Protein AF-A0A3D1QW40-F1 (afdb_monomer_lite)

pLDDT: mean 93.92, std 7.06, range [44.25, 98.19]

Sequence (124 aa):
PSPEEVSRVFNFIFREILGEVSRLGMATEFVAAANGALAGQAAKTPVLSGLSFQPDGMLPETLLLRNAAALGQPKAEAAKTLHEGLSELMFFLLFETGELLDPQADEDLSRRVKELLATIEGSA

Radius of gyration: 14.02 Å; chains: 1; bounding box: 36×20×41 Å

Structure (mmCIF, N/CA/C/O backbone):
data_AF-A0A3D1QW40-F1
#
_entry.id   AF-A0A3D1QW40-F1
#
loop_
_atom_site.group_PDB
_atom_site.id
_atom_site.type_symbol
_atom_site.label_atom_id
_atom_site.label_alt_id
_atom_site.label_comp_id
_atom_site.label_asym_id
_atom_site.label_entity_id
_atom_site.label_seq_id
_atom_site.pdbx_PDB_ins_code
_atom_site.Cartn_x
_atom_site.Cartn_y
_atom_site.Cartn_z
_atom_site.occupancy
_atom_site.B_iso_or_e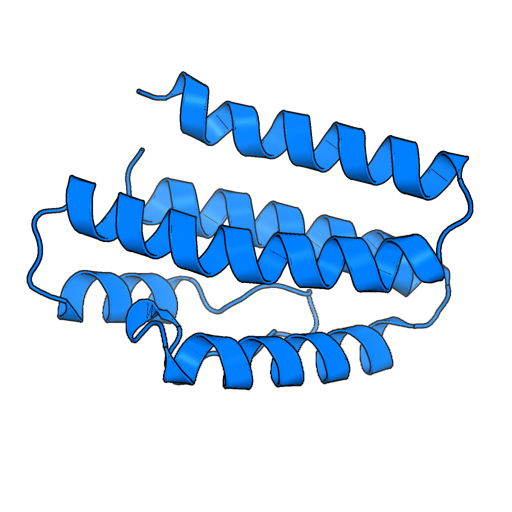quiv
_atom_site.auth_seq_id
_atom_site.auth_comp_id
_atom_site.auth_asym_id
_atom_site.auth_atom_id
_atom_site.pdbx_PDB_model_num
ATOM 1 N N . PRO A 1 1 ? 17.201 0.199 -3.878 1.00 87.25 1 PRO A N 1
ATOM 2 C CA . PRO A 1 1 ? 16.228 -0.922 -3.843 1.00 87.25 1 PRO A CA 1
ATOM 3 C C . PRO A 1 1 ? 15.796 -1.386 -5.247 1.00 87.25 1 PRO A C 1
ATOM 5 O O . PRO A 1 1 ? 15.750 -0.601 -6.193 1.00 87.25 1 PRO A O 1
ATOM 8 N N . SER A 1 2 ? 15.472 -2.667 -5.370 1.00 94.06 2 SER A N 1
ATOM 9 C CA . SER A 1 2 ? 14.866 -3.308 -6.539 1.00 94.06 2 SER A CA 1
ATOM 10 C C . SER A 1 2 ? 13.326 -3.234 -6.502 1.00 94.06 2 SER A C 1
ATOM 12 O O . SER A 1 2 ? 12.758 -3.079 -5.419 1.00 94.06 2 SER A O 1
ATOM 14 N N . PRO A 1 3 ? 12.612 -3.363 -7.641 1.00 95.62 3 PRO A N 1
ATOM 15 C CA . PRO A 1 3 ? 11.147 -3.424 -7.653 1.00 95.62 3 PRO A CA 1
ATOM 16 C C . PRO A 1 3 ? 10.578 -4.543 -6.770 1.00 95.62 3 PRO A C 1
ATOM 18 O O . PRO A 1 3 ? 9.526 -4.366 -6.162 1.00 95.62 3 PRO A O 1
ATOM 21 N N . GLU A 1 4 ? 11.282 -5.673 -6.664 1.00 96.38 4 GLU A N 1
ATOM 22 C CA . GLU A 1 4 ? 10.914 -6.795 -5.796 1.00 96.38 4 GLU A CA 1
ATOM 23 C C . GLU A 1 4 ? 10.962 -6.410 -4.310 1.00 96.38 4 GLU A C 1
ATOM 25 O O . GLU A 1 4 ? 10.018 -6.671 -3.565 1.00 96.38 4 GLU A O 1
ATOM 30 N N . GLU A 1 5 ? 12.031 -5.740 -3.876 1.00 96.06 5 GLU A N 1
ATOM 31 C CA . GLU A 1 5 ? 12.150 -5.247 -2.498 1.00 96.06 5 GLU A CA 1
ATOM 32 C C . GLU A 1 5 ? 11.077 -4.206 -2.180 1.00 96.06 5 GLU A C 1
ATOM 34 O O . GLU A 1 5 ? 10.423 -4.302 -1.142 1.00 96.06 5 GLU A O 1
ATOM 39 N N . VAL A 1 6 ? 10.846 -3.259 -3.097 1.00 96.81 6 VAL A N 1
ATOM 40 C CA . VAL A 1 6 ? 9.799 -2.240 -2.951 1.00 96.81 6 VAL A CA 1
ATOM 41 C C . VAL A 1 6 ? 8.429 -2.904 -2.801 1.00 96.81 6 VAL A C 1
ATOM 43 O O . VAL A 1 6 ? 7.739 -2.665 -1.811 1.00 96.81 6 VAL A O 1
ATOM 46 N N . SER A 1 7 ? 8.045 -3.786 -3.730 1.00 96.81 7 SER A N 1
ATOM 47 C CA . SER A 1 7 ? 6.742 -4.461 -3.692 1.00 96.81 7 SER A CA 1
ATOM 48 C C . SER A 1 7 ? 6.526 -5.229 -2.388 1.00 96.81 7 SER A C 1
ATOM 50 O O . SER A 1 7 ? 5.436 -5.183 -1.817 1.00 96.81 7 SER A O 1
ATOM 52 N N . ARG A 1 8 ? 7.552 -5.939 -1.910 1.00 97.31 8 ARG A N 1
ATOM 53 C CA . ARG A 1 8 ? 7.458 -6.748 -0.695 1.00 97.31 8 ARG A CA 1
ATOM 54 C C . ARG A 1 8 ? 7.246 -5.893 0.547 1.00 97.31 8 ARG A C 1
ATOM 56 O O . ARG A 1 8 ? 6.372 -6.204 1.352 1.00 97.31 8 ARG A O 1
ATOM 63 N N . VAL A 1 9 ? 8.029 -4.829 0.707 1.00 97.75 9 VAL A N 1
ATOM 64 C CA . VAL A 1 9 ? 7.930 -3.972 1.893 1.00 97.75 9 VAL A CA 1
ATOM 65 C C . VAL A 1 9 ? 6.593 -3.238 1.930 1.00 97.75 9 VAL A C 1
ATOM 67 O O . VAL A 1 9 ? 5.945 -3.228 2.974 1.00 97.75 9 VAL A O 1
ATOM 70 N N . PHE A 1 10 ? 6.118 -2.707 0.802 1.00 98.06 10 PHE A N 1
ATOM 71 C CA . PHE A 1 10 ? 4.797 -2.075 0.758 1.00 98.06 10 PHE A CA 1
ATOM 72 C C . PHE A 1 10 ? 3.664 -3.060 1.057 1.00 98.06 10 PHE A C 1
ATOM 74 O O . PHE A 1 10 ? 2.741 -2.708 1.784 1.00 98.06 10 PHE A O 1
ATOM 81 N N . ASN A 1 11 ? 3.750 -4.311 0.597 1.00 98.12 11 ASN A N 1
ATOM 82 C CA . ASN A 1 11 ? 2.774 -5.332 0.984 1.00 98.12 11 ASN A CA 1
ATOM 83 C C . ASN A 1 11 ? 2.789 -5.628 2.492 1.00 98.12 11 ASN A C 1
ATOM 85 O O . ASN A 1 11 ? 1.724 -5.822 3.076 1.00 98.12 11 ASN A O 1
ATOM 89 N N . PHE A 1 12 ? 3.957 -5.619 3.145 1.00 97.88 12 PHE A N 1
ATOM 90 C CA . PHE A 1 12 ? 4.011 -5.707 4.607 1.00 97.88 12 PHE A CA 1
ATOM 91 C C . PHE A 1 12 ? 3.366 -4.495 5.277 1.00 97.88 12 PHE A C 1
ATOM 93 O O . PHE A 1 12 ? 2.583 -4.673 6.204 1.00 97.88 12 PHE A O 1
ATOM 100 N N . ILE A 1 13 ? 3.622 -3.286 4.776 1.00 98.19 13 ILE A N 1
ATOM 101 C CA . ILE A 1 13 ? 2.996 -2.060 5.283 1.00 98.19 13 ILE A CA 1
ATOM 102 C C . ILE A 1 13 ? 1.470 -2.133 5.157 1.00 98.19 13 ILE A C 1
ATOM 104 O O . ILE A 1 13 ? 0.766 -1.919 6.139 1.00 98.19 13 ILE A O 1
ATOM 108 N N . PHE A 1 14 ? 0.934 -2.481 3.987 1.00 98.19 14 PHE A N 1
ATOM 109 C CA . PHE A 1 14 ? -0.516 -2.565 3.795 1.00 98.19 14 PHE A CA 1
ATOM 110 C C . PHE A 1 14 ? -1.165 -3.619 4.692 1.00 98.19 14 PHE A C 1
ATOM 112 O O . PHE A 1 14 ? -2.251 -3.395 5.227 1.00 98.19 14 PHE A O 1
ATOM 119 N N . ARG A 1 15 ? -0.475 -4.739 4.921 1.00 97.44 15 ARG A N 1
ATOM 120 C CA . ARG A 1 15 ? -0.923 -5.769 5.855 1.00 97.44 15 ARG A CA 1
ATOM 121 C C . ARG A 1 15 ? -0.920 -5.287 7.308 1.00 97.44 15 ARG A C 1
ATOM 123 O O . ARG A 1 15 ? -1.834 -5.642 8.047 1.00 97.44 15 ARG A O 1
ATOM 130 N N . GLU A 1 16 ? 0.061 -4.485 7.720 1.00 97.75 16 GLU A N 1
ATOM 131 C CA . GLU A 1 16 ? 0.078 -3.864 9.053 1.00 97.75 16 GLU A CA 1
ATOM 132 C C . GLU A 1 16 ? -1.109 -2.915 9.243 1.00 97.75 16 GLU A C 1
ATOM 134 O O . GLU A 1 16 ? -1.800 -3.001 10.258 1.00 97.75 16 GLU A O 1
ATOM 139 N N . ILE A 1 17 ? -1.398 -2.075 8.242 1.00 97.44 17 ILE A N 1
ATOM 140 C CA . ILE A 1 17 ? -2.547 -1.160 8.269 1.00 97.44 17 ILE A CA 1
ATOM 141 C C . ILE A 1 17 ? -3.856 -1.958 8.357 1.00 97.44 17 ILE A C 1
ATOM 143 O O . ILE A 1 17 ? -4.674 -1.701 9.243 1.00 97.44 17 ILE A O 1
ATOM 147 N N . LEU A 1 18 ? -4.028 -2.984 7.508 1.00 97.12 18 LEU A N 1
ATOM 148 C CA . LEU A 1 18 ? -5.189 -3.875 7.582 1.00 97.12 18 LEU A CA 1
ATOM 149 C C . LEU A 1 18 ? -5.300 -4.531 8.965 1.00 97.12 18 LEU A C 1
ATOM 151 O O . LEU A 1 18 ? -6.401 -4.685 9.491 1.00 97.12 18 LEU A O 1
ATOM 155 N N . GLY A 1 19 ? -4.175 -4.941 9.550 1.00 96.81 19 GLY A N 1
ATOM 156 C CA . GLY A 1 19 ? -4.126 -5.571 10.863 1.00 96.81 19 GLY A CA 1
ATOM 157 C C . GLY A 1 19 ? -4.729 -4.697 11.961 1.00 96.81 19 GLY A C 1
ATOM 158 O O . GLY A 1 19 ? -5.486 -5.211 12.785 1.00 96.81 19 GLY A O 1
ATOM 159 N N . GLU A 1 20 ? -4.455 -3.392 11.948 1.00 96.69 20 GLU A N 1
ATOM 160 C CA . GLU A 1 20 ? -5.004 -2.456 12.934 1.00 96.69 20 GLU A CA 1
ATOM 161 C C . GLU A 1 20 ? -6.512 -2.249 12.759 1.00 96.69 20 GLU A C 1
ATOM 163 O O . GLU A 1 20 ? -7.281 -2.471 13.694 1.00 96.69 20 GLU A O 1
ATOM 168 N N . VAL A 1 21 ? -6.979 -1.952 11.544 1.00 95.12 21 VAL A N 1
ATOM 169 C CA . VAL A 1 21 ? -8.424 -1.773 11.290 1.00 95.12 21 VAL A CA 1
ATOM 170 C C . VAL A 1 21 ? -9.220 -3.072 11.459 1.00 95.12 21 VAL A C 1
ATOM 172 O O . VAL A 1 21 ? -10.396 -3.049 11.825 1.00 95.12 21 VAL A O 1
ATOM 175 N N . SER A 1 22 ? -8.588 -4.233 11.259 1.00 95.56 22 SER A N 1
ATOM 176 C CA . SER A 1 22 ? -9.214 -5.536 11.504 1.00 95.56 22 SER A CA 1
ATOM 177 C C . SER A 1 22 ? -9.521 -5.755 12.983 1.00 95.56 22 SER A C 1
ATOM 179 O O . SER A 1 22 ? -10.539 -6.369 13.301 1.00 95.56 22 SER A O 1
ATOM 181 N N . ARG A 1 23 ? -8.696 -5.227 13.901 1.00 95.00 23 ARG A N 1
ATOM 182 C CA . ARG A 1 23 ? -8.970 -5.283 15.351 1.00 95.00 23 ARG A CA 1
ATOM 183 C C . ARG A 1 23 ? -10.204 -4.471 15.738 1.00 95.00 23 ARG A C 1
ATOM 185 O O . ARG A 1 23 ? -10.847 -4.796 16.732 1.00 95.00 23 ARG A O 1
ATOM 192 N N . LEU A 1 24 ? -10.556 -3.474 14.929 1.00 94.56 24 LEU A N 1
ATOM 193 C CA . LEU A 1 24 ? -11.778 -2.680 15.060 1.00 94.56 24 LEU A CA 1
ATOM 194 C C . LEU A 1 24 ? -12.984 -3.303 14.334 1.00 94.56 24 LEU A C 1
ATOM 196 O O . LEU A 1 24 ? -14.081 -2.756 14.384 1.00 94.56 24 LEU A O 1
ATOM 200 N N . GLY A 1 25 ? -12.801 -4.438 13.648 1.00 95.44 25 GLY A N 1
ATOM 201 C CA . GLY A 1 25 ? -13.846 -5.080 12.850 1.00 95.44 25 GLY A CA 1
ATOM 202 C C . GLY A 1 25 ? -14.119 -4.407 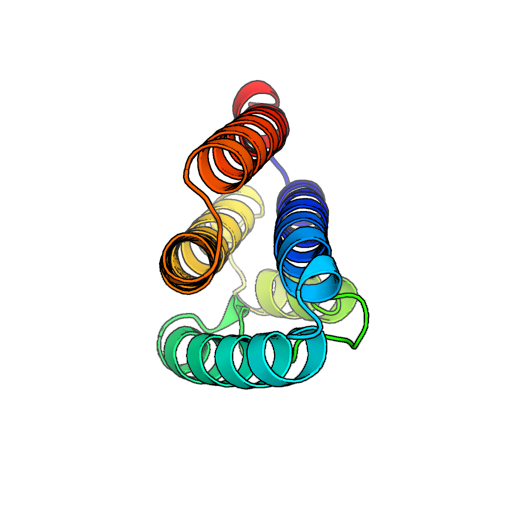11.500 1.00 95.44 25 GLY A C 1
ATOM 203 O O . GLY A 1 25 ? -15.126 -4.723 10.879 1.00 95.44 25 GLY A O 1
ATOM 204 N N . MET A 1 26 ? -13.230 -3.522 11.032 1.00 95.06 26 MET A N 1
ATOM 205 C CA . MET A 1 26 ? -13.421 -2.693 9.828 1.00 95.06 26 MET A CA 1
ATOM 206 C C . MET A 1 26 ? -12.640 -3.187 8.599 1.00 95.06 26 MET A C 1
ATOM 208 O O . MET A 1 26 ? -12.378 -2.435 7.661 1.00 95.06 26 MET A O 1
ATOM 212 N N . ALA A 1 27 ? -12.221 -4.455 8.597 1.00 93.25 27 ALA A N 1
ATOM 213 C CA . ALA A 1 27 ? -11.383 -5.021 7.539 1.00 93.25 27 ALA A CA 1
ATOM 214 C C . ALA A 1 27 ? -12.027 -4.920 6.143 1.00 93.25 27 ALA A C 1
ATOM 216 O O . ALA A 1 27 ? -11.356 -4.604 5.162 1.00 93.25 27 ALA A O 1
ATOM 217 N N . THR A 1 28 ? -13.335 -5.179 6.050 1.00 93.38 28 THR A N 1
ATOM 218 C CA . THR A 1 28 ? -14.056 -5.206 4.767 1.00 93.38 28 THR A CA 1
ATOM 219 C C . THR A 1 28 ? -14.194 -3.801 4.189 1.00 93.38 28 THR A C 1
ATOM 221 O O . THR A 1 28 ? -13.932 -3.577 3.008 1.00 93.38 28 THR A O 1
ATOM 224 N N . GLU A 1 29 ? -14.572 -2.850 5.037 1.00 92.25 29 GLU A N 1
ATOM 225 C CA . GLU A 1 29 ? -14.726 -1.436 4.722 1.00 92.25 29 GLU A CA 1
ATOM 226 C C . GLU A 1 29 ? -13.389 -0.836 4.294 1.00 92.25 29 GLU A C 1
ATOM 228 O O . GLU A 1 29 ? -13.317 -0.162 3.266 1.00 92.25 29 GLU A O 1
ATOM 233 N N . PHE A 1 30 ? -12.317 -1.157 5.021 1.00 92.62 30 PHE A N 1
ATOM 234 C CA . PHE A 1 30 ? -10.971 -0.729 4.673 1.00 92.62 30 PHE A CA 1
ATOM 235 C C . PHE A 1 30 ? -10.540 -1.257 3.304 1.00 92.62 30 PHE A C 1
ATOM 237 O O . PHE A 1 30 ? -10.090 -0.480 2.469 1.00 92.62 30 PHE A O 1
ATOM 244 N N . VAL A 1 31 ? -10.718 -2.553 3.019 1.00 94.75 31 VAL A N 1
ATOM 245 C CA . VAL A 1 31 ? -10.365 -3.121 1.704 1.00 94.75 31 VAL A CA 1
ATOM 246 C C . VAL A 1 31 ? -11.182 -2.472 0.581 1.00 94.75 31 VAL A C 1
ATOM 248 O O . VAL A 1 31 ? -10.656 -2.238 -0.511 1.00 94.75 31 VAL A O 1
ATOM 251 N N . ALA A 1 32 ? -12.454 -2.144 0.823 1.00 93.81 32 ALA A N 1
ATOM 252 C CA . ALA A 1 32 ? -13.276 -1.429 -0.150 1.00 93.81 32 ALA A CA 1
ATOM 253 C C . ALA A 1 32 ? -12.748 -0.005 -0.410 1.00 93.81 32 ALA A C 1
ATOM 255 O O . ALA A 1 32 ? -12.558 0.372 -1.570 1.00 93.81 32 ALA A O 1
ATOM 256 N N . ALA A 1 33 ? -12.447 0.755 0.648 1.00 92.62 33 ALA A N 1
ATOM 257 C CA . ALA A 1 33 ? -11.867 2.095 0.552 1.00 92.62 33 ALA A CA 1
ATOM 258 C C . ALA A 1 33 ? -10.492 2.073 -0.135 1.00 92.62 33 ALA A C 1
ATOM 260 O O . ALA A 1 33 ? -10.232 2.860 -1.048 1.00 92.62 33 ALA A O 1
ATOM 261 N N . ALA A 1 34 ? -9.648 1.104 0.221 1.00 95.94 34 ALA A N 1
ATOM 262 C CA . ALA A 1 34 ? -8.322 0.920 -0.347 1.00 95.94 34 ALA A CA 1
ATOM 263 C C . ALA A 1 34 ? -8.366 0.616 -1.849 1.00 95.94 34 ALA A C 1
ATOM 265 O O . ALA A 1 34 ? -7.579 1.169 -2.616 1.00 95.94 34 ALA A O 1
ATOM 266 N N . ASN A 1 35 ? -9.321 -0.203 -2.298 1.00 96.94 35 ASN A N 1
ATOM 267 C CA . ASN A 1 35 ? -9.545 -0.443 -3.724 1.00 96.94 35 ASN A CA 1
ATOM 268 C C . ASN A 1 35 ? -10.081 0.800 -4.456 1.00 96.94 35 ASN A C 1
ATOM 270 O O . ASN A 1 35 ? -9.714 1.029 -5.609 1.00 96.94 35 ASN A O 1
ATOM 274 N N . GLY A 1 36 ? -10.898 1.629 -3.799 1.00 94.81 36 GLY A N 1
ATOM 275 C CA . GLY A 1 36 ? -11.330 2.922 -4.339 1.00 94.81 36 GLY A CA 1
ATOM 276 C C . GLY A 1 36 ? -10.158 3.886 -4.553 1.00 94.81 36 GLY A C 1
ATOM 277 O O . GLY A 1 36 ? -10.001 4.449 -5.639 1.00 94.81 36 GLY A O 1
ATOM 278 N N . ALA A 1 37 ? -9.289 4.015 -3.549 1.00 94.12 37 ALA A N 1
ATOM 279 C CA . ALA A 1 37 ? -8.073 4.821 -3.626 1.00 94.12 37 ALA A CA 1
ATOM 280 C C . ALA A 1 37 ? -7.106 4.306 -4.700 1.00 94.12 37 ALA A C 1
ATOM 282 O O . ALA A 1 37 ? -6.612 5.076 -5.526 1.00 94.12 37 ALA A O 1
ATOM 283 N N . LEU A 1 38 ? -6.898 2.987 -4.743 1.00 96.56 38 LEU A N 1
ATOM 284 C CA . LEU A 1 38 ? -6.071 2.320 -5.743 1.00 96.56 38 LEU A CA 1
ATOM 285 C C . LEU A 1 38 ? -6.570 2.589 -7.165 1.00 96.56 38 LEU A C 1
ATOM 287 O O . LEU A 1 38 ? -5.758 2.885 -8.036 1.00 96.56 38 LEU A O 1
ATOM 291 N N . ALA A 1 39 ? -7.882 2.540 -7.408 1.00 94.31 39 ALA A N 1
ATOM 292 C CA . ALA A 1 39 ? -8.450 2.859 -8.717 1.00 94.31 39 ALA A CA 1
ATOM 293 C C . ALA A 1 39 ? -8.161 4.314 -9.130 1.00 94.31 39 ALA A C 1
ATOM 295 O O . ALA A 1 39 ? -7.789 4.571 -10.278 1.00 94.31 39 ALA A O 1
ATOM 296 N N . GLY A 1 40 ? -8.273 5.258 -8.189 1.00 90.94 40 GLY A N 1
ATOM 297 C CA . GLY A 1 40 ? -7.914 6.660 -8.412 1.00 90.94 40 GLY A CA 1
ATOM 298 C C . GLY A 1 40 ? -6.427 6.856 -8.724 1.00 90.94 40 GLY A C 1
ATOM 299 O O . GLY A 1 40 ? -6.082 7.630 -9.620 1.00 90.94 40 GLY A O 1
ATOM 300 N N . GLN A 1 41 ? -5.548 6.125 -8.035 1.00 90.88 41 GLN A N 1
ATOM 301 C CA . GLN A 1 41 ? -4.105 6.203 -8.252 1.00 90.88 41 GLN A CA 1
ATOM 302 C C . GLN A 1 41 ? -3.669 5.516 -9.550 1.00 90.88 41 GLN A C 1
ATOM 304 O O . GLN A 1 41 ? -2.857 6.056 -10.301 1.00 90.88 41 GLN A O 1
ATOM 309 N N . ALA A 1 42 ? -4.246 4.358 -9.870 1.00 90.69 42 ALA A N 1
ATOM 310 C CA . ALA A 1 42 ? -3.955 3.604 -11.087 1.00 90.69 42 ALA A CA 1
ATOM 311 C C . ALA A 1 42 ? -4.252 4.400 -12.367 1.00 90.69 42 ALA A C 1
ATOM 313 O O . ALA A 1 42 ? -3.567 4.218 -13.372 1.00 90.69 42 ALA A O 1
ATOM 314 N N . ALA A 1 43 ? -5.211 5.332 -12.325 1.00 87.06 43 ALA A N 1
ATOM 315 C CA . ALA A 1 43 ? -5.482 6.247 -13.433 1.00 87.06 43 ALA A CA 1
ATOM 316 C C . ALA A 1 43 ? -4.308 7.200 -13.743 1.00 87.06 43 ALA A C 1
ATOM 318 O O . ALA A 1 43 ? -4.192 7.684 -14.868 1.00 87.06 43 ALA A O 1
ATOM 319 N N . LYS A 1 44 ? -3.441 7.472 -12.759 1.00 88.00 44 LYS A N 1
ATOM 320 C CA . LYS A 1 44 ? -2.277 8.367 -12.875 1.00 88.00 44 LYS A CA 1
ATOM 321 C C . LYS A 1 44 ? -0.961 7.602 -12.983 1.00 88.00 44 LYS A C 1
ATOM 323 O O . LYS A 1 44 ? -0.025 8.080 -13.618 1.00 88.00 44 LYS A O 1
ATOM 328 N N . THR A 1 45 ? -0.888 6.418 -12.377 1.00 89.88 45 THR A N 1
ATOM 329 C CA . THR A 1 45 ? 0.330 5.612 -12.291 1.00 89.88 45 THR A CA 1
ATOM 330 C C . THR A 1 45 ? 0.103 4.244 -12.948 1.00 89.88 45 THR A C 1
ATOM 332 O O . THR A 1 45 ? -0.421 3.331 -12.304 1.00 89.88 45 THR A O 1
ATOM 335 N N . PRO A 1 46 ? 0.544 4.042 -14.208 1.00 89.19 46 PRO A N 1
ATOM 336 C CA . PRO A 1 46 ? 0.308 2.800 -14.950 1.00 89.19 46 PRO A CA 1
ATOM 337 C C . PRO A 1 46 ? 0.791 1.532 -14.235 1.00 89.19 46 PRO A C 1
ATOM 339 O O . PRO A 1 46 ? 0.191 0.472 -14.401 1.00 89.19 46 PRO A O 1
ATOM 342 N N . VAL A 1 47 ? 1.822 1.642 -13.387 1.00 92.81 47 VAL A N 1
ATOM 343 C CA . VAL A 1 47 ? 2.361 0.514 -12.610 1.00 92.81 47 VAL A CA 1
ATOM 344 C C . VAL A 1 47 ? 1.319 -0.132 -11.681 1.00 92.81 47 VAL A C 1
ATOM 346 O O . VAL A 1 47 ? 1.415 -1.319 -11.378 1.00 92.81 47 VAL A O 1
ATOM 349 N N . LEU A 1 48 ? 0.281 0.615 -11.286 1.00 95.69 48 LEU A N 1
ATOM 350 C CA . LEU A 1 48 ? -0.785 0.142 -10.400 1.00 95.69 48 LEU A CA 1
ATOM 351 C C . LEU A 1 48 ? -2.032 -0.370 -11.143 1.00 95.69 48 LEU A C 1
ATOM 353 O O . LEU A 1 48 ? -3.027 -0.740 -10.523 1.00 95.69 48 LEU A O 1
ATOM 357 N N . SER A 1 49 ? -2.001 -0.394 -12.477 1.00 93.56 49 SER A N 1
ATOM 358 C CA . SER A 1 49 ? -3.164 -0.750 -13.294 1.00 93.56 49 SER A CA 1
ATOM 359 C C . SER A 1 49 ? -3.618 -2.195 -13.092 1.00 93.56 49 SER A C 1
ATOM 361 O O . SER A 1 49 ? -2.815 -3.129 -13.124 1.00 93.56 49 SER A O 1
ATOM 363 N N . GLY A 1 50 ? -4.934 -2.381 -12.947 1.00 94.31 50 GLY A N 1
ATOM 364 C CA . GLY A 1 50 ? -5.562 -3.702 -12.836 1.00 94.31 50 GLY A CA 1
ATOM 365 C C . GLY A 1 50 ? -5.286 -4.435 -11.521 1.00 94.31 50 GLY A C 1
ATOM 366 O O . GLY A 1 50 ? -5.558 -5.631 -11.432 1.00 94.31 50 GLY A O 1
ATOM 367 N N . LEU A 1 51 ? -4.732 -3.747 -10.522 1.00 96.75 51 LEU A N 1
ATOM 368 C CA . LEU A 1 51 ? -4.527 -4.297 -9.189 1.00 96.75 51 LEU A CA 1
ATOM 369 C C . LEU A 1 51 ? -5.799 -4.193 -8.344 1.00 96.75 51 LEU A C 1
ATOM 371 O O . LEU A 1 51 ? -6.617 -3.292 -8.523 1.00 96.75 51 LEU A O 1
ATOM 375 N N . SER A 1 52 ? -5.908 -5.094 -7.375 1.00 97.44 52 SER A N 1
ATOM 376 C CA . SER A 1 52 ? -6.889 -5.035 -6.297 1.00 97.44 52 SER A CA 1
ATOM 377 C C . SER A 1 52 ? -6.269 -5.582 -5.018 1.00 97.44 52 SER A C 1
ATOM 379 O O . SER A 1 52 ? -5.528 -6.569 -5.073 1.00 97.44 52 SER A O 1
ATOM 381 N N . PHE A 1 53 ? -6.604 -4.985 -3.878 1.00 97.62 53 PHE A N 1
ATOM 382 C CA . PHE A 1 53 ? -6.257 -5.527 -2.570 1.00 97.62 53 PHE A CA 1
ATOM 383 C C . PHE A 1 53 ? -6.909 -6.892 -2.364 1.00 97.62 53 PHE A C 1
ATOM 385 O O . PHE A 1 53 ? -8.105 -7.075 -2.601 1.00 97.62 53 PHE A O 1
ATOM 392 N N . GLN A 1 54 ? -6.096 -7.850 -1.934 1.00 96.19 54 GLN A N 1
ATOM 393 C CA . GLN A 1 54 ? -6.523 -9.178 -1.521 1.00 96.19 54 GLN A CA 1
ATOM 394 C C . GLN A 1 54 ? -7.102 -9.132 -0.095 1.00 96.19 54 GLN A C 1
ATOM 396 O O . GLN A 1 54 ? -6.881 -8.157 0.628 1.00 96.19 54 GLN A O 1
ATOM 401 N N . PRO A 1 55 ? -7.836 -10.173 0.347 1.00 92.69 55 PRO A N 1
ATOM 402 C CA . PRO A 1 55 ? -8.413 -10.213 1.695 1.00 92.69 55 PRO A CA 1
ATOM 403 C C . PRO A 1 55 ? -7.392 -10.109 2.839 1.00 92.69 55 PRO A C 1
ATOM 405 O O . PRO A 1 55 ? -7.764 -9.784 3.959 1.00 92.69 55 PRO A O 1
ATOM 408 N N . ASP A 1 56 ? -6.119 -10.398 2.570 1.00 93.81 56 ASP A N 1
ATOM 409 C CA . ASP A 1 56 ? -5.007 -10.259 3.515 1.00 93.81 56 ASP A CA 1
ATOM 410 C C . ASP A 1 56 ? -4.341 -8.871 3.484 1.00 93.81 56 ASP A C 1
ATOM 412 O O . ASP A 1 56 ? -3.337 -8.650 4.164 1.00 93.81 56 ASP A O 1
ATOM 416 N N . GLY A 1 57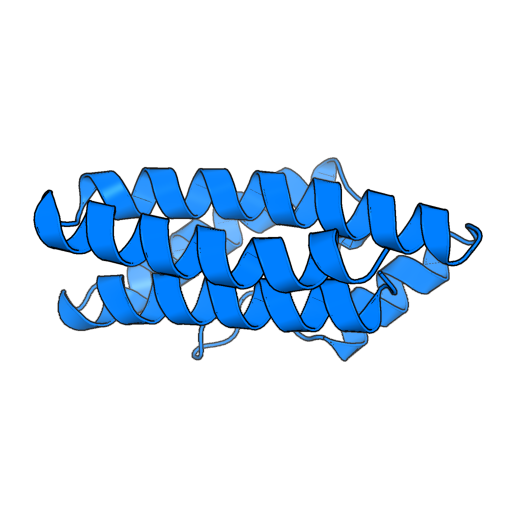 ? -4.901 -7.932 2.715 1.00 94.44 57 GLY A N 1
ATOM 417 C CA . GLY A 1 57 ? -4.439 -6.550 2.630 1.00 94.44 57 GLY A CA 1
ATOM 418 C C . GLY A 1 57 ? -3.250 -6.357 1.701 1.00 94.44 57 GLY A C 1
ATOM 419 O O . GLY A 1 57 ? -2.704 -5.261 1.651 1.00 94.44 57 GLY A O 1
ATOM 420 N N . MET A 1 58 ? -2.844 -7.381 0.949 1.00 97.44 58 MET A N 1
ATOM 421 C CA . MET A 1 58 ? -1.727 -7.279 0.014 1.00 97.44 58 MET A CA 1
ATOM 422 C C . MET A 1 58 ? -2.195 -7.021 -1.419 1.00 97.44 58 MET A C 1
ATOM 424 O O . MET A 1 58 ? -3.302 -7.378 -1.826 1.00 97.44 58 MET A O 1
ATOM 428 N N . LEU A 1 59 ? -1.312 -6.428 -2.217 1.00 97.81 59 LEU A N 1
ATOM 429 C CA . LEU A 1 59 ? -1.449 -6.365 -3.667 1.00 97.81 59 LEU A CA 1
ATOM 430 C C . LEU A 1 59 ? -0.725 -7.563 -4.308 1.00 97.81 59 LEU A C 1
ATOM 432 O O . LEU A 1 59 ? 0.324 -7.991 -3.813 1.00 97.81 59 LEU A O 1
ATOM 436 N N . PRO A 1 60 ? -1.229 -8.105 -5.432 1.00 97.31 60 PRO A N 1
ATOM 437 C CA . PRO A 1 60 ? -0.598 -9.234 -6.110 1.00 97.31 60 PRO A CA 1
ATOM 438 C C . PRO A 1 60 ? 0.791 -8.855 -6.657 1.00 97.31 60 PRO A C 1
ATOM 440 O O . PRO A 1 60 ? 0.911 -8.230 -7.712 1.00 97.31 60 PRO A O 1
ATOM 443 N N . GLU A 1 61 ? 1.844 -9.286 -5.954 1.00 95.94 61 GLU A N 1
ATOM 444 C CA . GLU A 1 61 ? 3.254 -8.957 -6.238 1.00 95.94 61 GLU A CA 1
ATOM 445 C C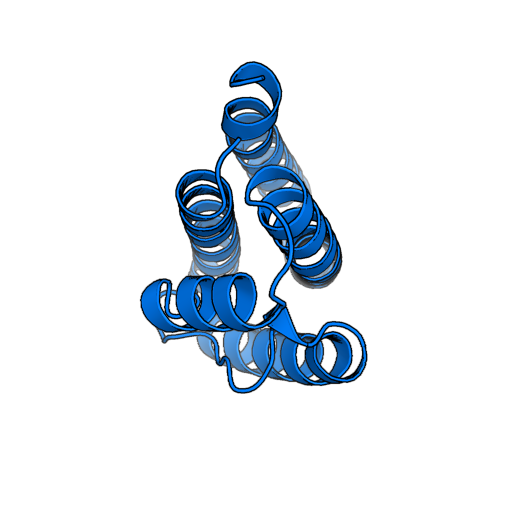 . GLU A 1 61 ? 3.650 -9.291 -7.683 1.00 95.94 61 GLU A C 1
ATOM 447 O O . GLU A 1 61 ? 4.242 -8.470 -8.378 1.00 95.94 61 GLU A O 1
ATOM 452 N N . THR A 1 62 ? 3.246 -10.455 -8.200 1.00 96.25 62 THR A N 1
ATOM 453 C CA . THR A 1 62 ? 3.535 -10.843 -9.590 1.00 96.25 62 THR A CA 1
ATOM 454 C C . THR A 1 62 ? 2.979 -9.844 -10.609 1.00 96.25 62 THR A C 1
ATOM 456 O O . THR A 1 62 ? 3.619 -9.586 -11.629 1.00 96.25 62 THR A O 1
ATOM 459 N N . LEU A 1 63 ? 1.801 -9.266 -10.351 1.00 97.12 63 LEU A N 1
ATOM 460 C CA . LEU A 1 63 ? 1.188 -8.293 -11.254 1.00 97.12 63 LEU A CA 1
ATOM 461 C C . LEU A 1 63 ? 1.843 -6.912 -11.118 1.00 97.12 63 LEU A C 1
ATOM 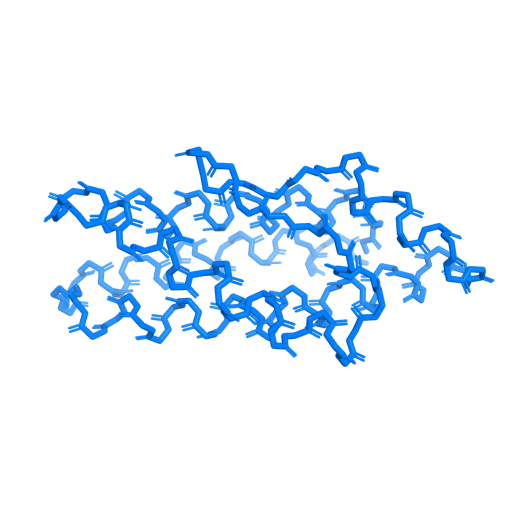463 O O . LEU A 1 63 ? 2.113 -6.287 -12.139 1.00 97.12 63 LEU A O 1
ATOM 467 N N . LEU A 1 64 ? 2.187 -6.486 -9.897 1.00 95.81 64 LEU A N 1
ATOM 468 C CA . LEU A 1 64 ? 2.987 -5.276 -9.653 1.00 95.81 64 LEU A CA 1
ATOM 469 C C . LEU A 1 64 ? 4.311 -5.318 -10.427 1.00 95.81 64 LEU A C 1
ATOM 471 O O . LEU A 1 64 ? 4.631 -4.394 -11.175 1.00 95.81 64 LEU A O 1
ATOM 475 N N . LEU A 1 65 ? 5.054 -6.421 -10.310 1.00 96.69 65 LEU A N 1
ATOM 476 C CA . LEU A 1 65 ? 6.341 -6.597 -10.986 1.00 96.69 65 LEU A CA 1
ATOM 477 C C . LEU A 1 65 ? 6.193 -6.674 -12.506 1.00 96.69 65 LEU A C 1
ATOM 479 O O . LEU A 1 65 ? 6.994 -6.087 -13.235 1.00 96.69 65 LEU A O 1
ATOM 483 N N . ARG A 1 66 ? 5.147 -7.349 -13.000 1.00 96.88 66 ARG A N 1
ATOM 484 C CA . ARG A 1 66 ? 4.827 -7.374 -14.432 1.00 96.88 66 ARG A CA 1
ATOM 485 C C . ARG A 1 66 ? 4.543 -5.969 -14.961 1.00 96.88 66 ARG A C 1
ATOM 487 O O . ARG A 1 66 ? 5.057 -5.615 -16.019 1.00 96.88 66 ARG A O 1
ATOM 494 N N . ASN A 1 67 ? 3.747 -5.179 -14.244 1.00 96.19 67 ASN A N 1
ATOM 495 C CA . ASN A 1 67 ? 3.424 -3.812 -14.638 1.00 96.19 67 ASN A CA 1
ATOM 496 C C . ASN A 1 67 ? 4.668 -2.916 -14.617 1.00 96.19 67 ASN A C 1
ATOM 498 O O . ASN A 1 67 ? 4.867 -2.140 -15.547 1.00 96.19 67 ASN A O 1
ATOM 502 N N . ALA A 1 68 ? 5.536 -3.062 -13.610 1.00 95.31 68 ALA A N 1
ATOM 503 C CA . ALA A 1 68 ? 6.802 -2.333 -13.529 1.00 95.31 68 ALA A CA 1
ATOM 504 C C . ALA A 1 68 ? 7.735 -2.676 -14.700 1.00 95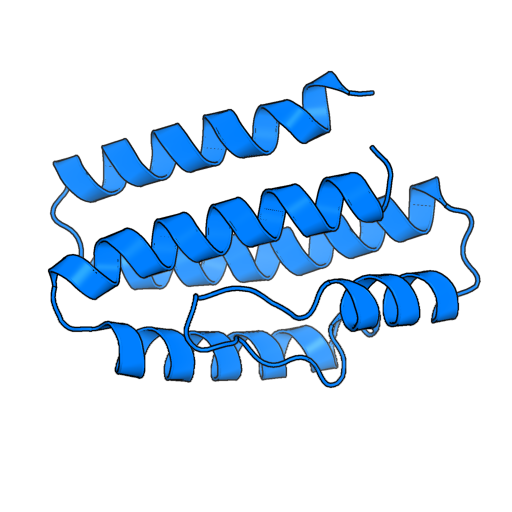.31 68 ALA A C 1
ATOM 506 O O . ALA A 1 68 ? 8.288 -1.780 -15.334 1.00 95.31 68 ALA A O 1
ATOM 507 N N . ALA A 1 69 ? 7.855 -3.961 -15.049 1.00 95.19 69 ALA A N 1
ATOM 508 C CA . ALA A 1 69 ? 8.632 -4.398 -16.208 1.00 95.19 69 ALA A CA 1
ATOM 509 C C . ALA A 1 69 ? 8.051 -3.876 -17.536 1.00 95.19 69 ALA A C 1
ATOM 511 O O . ALA A 1 69 ? 8.798 -3.523 -18.449 1.00 95.19 69 ALA A O 1
ATOM 512 N N . ALA A 1 70 ? 6.722 -3.782 -17.641 1.00 95.44 70 ALA A N 1
ATOM 513 C CA . ALA A 1 70 ? 6.034 -3.291 -18.833 1.00 95.44 70 ALA A CA 1
ATOM 514 C C . ALA A 1 70 ? 6.260 -1.793 -19.111 1.00 95.44 70 ALA A C 1
ATOM 516 O O . ALA A 1 70 ? 6.003 -1.351 -20.229 1.00 95.44 70 ALA A O 1
ATOM 517 N N . LEU A 1 71 ? 6.781 -1.020 -18.147 1.00 92.69 71 LEU A N 1
ATOM 518 C CA . LEU A 1 71 ? 7.161 0.381 -18.365 1.00 92.69 71 LEU A CA 1
ATOM 519 C C . LEU A 1 71 ? 8.341 0.530 -19.341 1.00 92.69 71 LEU A C 1
ATOM 521 O O . LEU A 1 71 ? 8.557 1.620 -19.865 1.00 92.69 71 LEU A O 1
ATOM 525 N N . GLY A 1 72 ? 9.127 -0.533 -19.566 1.00 93.56 72 GLY A N 1
ATOM 526 C CA . GLY A 1 72 ? 10.311 -0.491 -20.434 1.00 93.56 72 GLY A CA 1
ATOM 527 C C . GLY A 1 72 ? 11.441 0.405 -19.908 1.00 93.56 72 GLY A C 1
ATOM 528 O O . GLY A 1 72 ? 12.348 0.759 -20.658 1.00 93.56 72 GLY A O 1
ATOM 529 N N . GLN A 1 73 ? 11.380 0.790 -18.633 1.00 94.38 73 GLN A N 1
ATOM 530 C CA . GLN A 1 73 ? 12.375 1.617 -17.954 1.00 94.38 73 GLN A CA 1
ATOM 531 C C . GLN A 1 73 ? 13.531 0.761 -17.412 1.00 94.38 73 GLN A C 1
ATOM 533 O O . GLN A 1 73 ? 13.347 -0.439 -17.174 1.00 94.38 73 GLN A O 1
ATOM 538 N N . PRO A 1 74 ? 14.716 1.349 -17.158 1.00 95.88 74 PRO A N 1
ATOM 539 C CA . PRO A 1 74 ? 15.750 0.639 -16.424 1.00 95.88 74 PRO A CA 1
ATOM 540 C C . PRO A 1 74 ? 15.284 0.317 -14.992 1.00 95.88 74 PRO A C 1
ATOM 542 O O . PRO A 1 74 ? 14.364 0.929 -14.444 1.00 95.88 74 PRO A O 1
ATOM 545 N N . LYS A 1 75 ? 15.891 -0.717 -14.393 1.00 93.31 75 LYS A N 1
ATOM 546 C CA . LYS A 1 75 ? 15.385 -1.344 -13.158 1.00 93.31 75 LYS A CA 1
ATOM 547 C C . LYS A 1 75 ? 15.272 -0.361 -11.982 1.00 93.31 75 LYS A C 1
ATOM 549 O O . LYS A 1 75 ? 14.340 -0.481 -11.190 1.00 93.31 75 LYS A O 1
ATOM 554 N N . ALA A 1 76 ? 16.201 0.587 -11.867 1.00 93.44 76 ALA A N 1
ATOM 555 C CA . ALA A 1 76 ? 16.214 1.570 -10.784 1.00 93.44 76 ALA A CA 1
ATOM 556 C C . ALA A 1 76 ? 15.066 2.586 -10.919 1.00 93.44 76 ALA A C 1
ATOM 558 O O . ALA A 1 76 ? 14.391 2.903 -9.943 1.00 93.44 76 ALA A O 1
ATOM 559 N N . GLU A 1 77 ? 14.800 3.046 -12.136 1.00 95.06 77 GLU A N 1
ATOM 560 C CA . GLU A 1 77 ? 13.723 3.969 -12.474 1.00 95.06 77 GLU A CA 1
ATOM 561 C C . GLU A 1 77 ? 12.360 3.306 -12.276 1.00 95.06 77 GLU A C 1
ATOM 563 O O . GLU A 1 77 ? 11.489 3.893 -11.638 1.00 95.06 77 GLU A O 1
ATOM 568 N N . ALA A 1 78 ? 12.206 2.049 -12.707 1.00 94.94 78 ALA A N 1
ATOM 569 C CA . ALA A 1 78 ? 10.993 1.276 -12.452 1.00 94.94 78 ALA A CA 1
ATOM 570 C C . ALA A 1 78 ? 10.737 1.094 -10.943 1.00 94.94 78 ALA A C 1
ATOM 572 O O . ALA A 1 78 ? 9.600 1.227 -10.488 1.00 94.94 78 ALA A O 1
ATOM 573 N N . ALA A 1 79 ? 11.788 0.834 -10.153 1.00 95.12 79 ALA A N 1
ATOM 574 C CA . ALA A 1 79 ? 11.684 0.746 -8.696 1.00 95.12 79 ALA A CA 1
ATOM 575 C C . ALA A 1 79 ? 11.256 2.082 -8.074 1.00 95.12 79 ALA A C 1
ATOM 577 O O . ALA A 1 79 ? 10.420 2.097 -7.173 1.00 95.12 79 ALA A O 1
ATOM 578 N N . LYS A 1 80 ? 11.785 3.202 -8.579 1.00 94.81 80 LYS A N 1
ATOM 579 C CA . LYS A 1 80 ? 11.416 4.548 -8.136 1.00 94.81 80 LYS A CA 1
ATOM 580 C C . LYS A 1 80 ? 9.948 4.862 -8.439 1.00 94.81 80 LYS A C 1
ATOM 582 O O . LYS A 1 80 ? 9.224 5.262 -7.535 1.00 94.81 80 LYS A O 1
ATOM 587 N N . THR A 1 81 ? 9.487 4.617 -9.666 1.00 94.94 81 THR A N 1
ATOM 588 C CA . THR A 1 81 ? 8.077 4.820 -10.044 1.00 94.94 81 THR A CA 1
ATOM 589 C C . THR A 1 81 ? 7.134 3.945 -9.217 1.00 94.94 81 THR A C 1
ATOM 591 O O . THR A 1 81 ? 6.071 4.403 -8.799 1.00 94.94 81 THR A O 1
ATOM 594 N N . LEU A 1 82 ? 7.524 2.696 -8.946 1.00 95.50 82 LEU A N 1
ATOM 595 C CA . LEU A 1 82 ? 6.771 1.803 -8.069 1.00 95.50 82 LEU A CA 1
ATOM 596 C C . LEU A 1 82 ? 6.694 2.355 -6.638 1.00 95.50 82 LEU A C 1
ATOM 598 O O . LEU A 1 82 ? 5.612 2.409 -6.060 1.00 95.50 82 LEU A O 1
ATOM 602 N N . HIS A 1 83 ? 7.825 2.801 -6.092 1.00 96.00 83 HIS A N 1
ATOM 603 C CA . HIS A 1 83 ? 7.909 3.374 -4.753 1.00 96.00 83 HIS A CA 1
ATOM 604 C C . HIS A 1 83 ? 7.035 4.625 -4.607 1.00 96.00 83 HIS A C 1
ATOM 606 O O . HIS A 1 83 ? 6.303 4.741 -3.630 1.00 96.00 83 HIS A O 1
ATOM 612 N N . GLU A 1 84 ? 7.073 5.543 -5.575 1.00 95.12 84 GLU A N 1
ATOM 613 C CA . GLU A 1 84 ? 6.264 6.770 -5.573 1.00 95.12 84 GLU A CA 1
ATOM 614 C C . GLU A 1 84 ? 4.763 6.449 -5.590 1.00 95.12 84 GLU A C 1
ATOM 616 O O . GLU A 1 84 ? 4.023 6.905 -4.719 1.00 95.12 84 GLU A O 1
ATOM 621 N N . GLY A 1 85 ? 4.320 5.587 -6.514 1.00 95.56 85 GLY A N 1
ATOM 622 C CA . GLY A 1 85 ? 2.908 5.213 -6.619 1.00 95.56 85 GLY A CA 1
ATOM 623 C C . GLY A 1 85 ? 2.373 4.500 -5.374 1.00 95.56 85 GLY A C 1
ATOM 624 O O . GLY A 1 85 ? 1.253 4.771 -4.939 1.00 95.56 85 GLY A O 1
ATOM 625 N N . LEU A 1 86 ? 3.167 3.604 -4.781 1.00 96.88 86 LEU A N 1
ATOM 626 C CA . LEU A 1 86 ? 2.784 2.895 -3.557 1.00 96.88 86 LEU A CA 1
ATOM 627 C C . LEU A 1 86 ? 2.861 3.788 -2.312 1.00 96.88 86 LEU A C 1
ATOM 629 O O . LEU A 1 86 ? 2.040 3.625 -1.412 1.00 96.88 86 LEU A O 1
ATOM 633 N N . SER A 1 87 ? 3.782 4.757 -2.275 1.00 96.44 87 SER A N 1
ATOM 634 C CA . SER A 1 87 ? 3.862 5.766 -1.209 1.00 96.44 87 SER A CA 1
ATOM 635 C C . SER A 1 87 ? 2.606 6.629 -1.157 1.00 96.44 87 SER A C 1
ATOM 637 O O . SER A 1 87 ? 2.034 6.804 -0.085 1.00 96.44 87 SER A O 1
ATOM 639 N N . GLU A 1 88 ? 2.141 7.133 -2.303 1.00 95.69 88 GLU A N 1
ATOM 640 C CA . GLU A 1 88 ? 0.911 7.935 -2.367 1.00 95.69 88 GLU A CA 1
ATOM 641 C C . GLU A 1 88 ? -0.305 7.147 -1.862 1.00 95.69 88 GLU A C 1
ATOM 643 O O . GLU A 1 88 ? -1.081 7.652 -1.049 1.00 95.69 88 GLU A O 1
ATOM 648 N N . LEU A 1 89 ? -0.429 5.881 -2.276 1.00 96.38 89 LEU A N 1
ATOM 649 C CA . LEU A 1 89 ? -1.482 4.991 -1.791 1.00 96.38 89 LEU A CA 1
ATOM 650 C C . LEU A 1 89 ? -1.364 4.741 -0.280 1.00 96.38 89 LEU A C 1
ATOM 652 O O . LEU A 1 89 ? -2.352 4.847 0.437 1.00 96.38 89 LEU A O 1
ATOM 656 N N . MET A 1 90 ? -0.163 4.449 0.220 1.00 96.81 90 MET A N 1
ATOM 657 C CA . MET A 1 90 ? 0.097 4.237 1.646 1.00 96.81 90 MET A CA 1
ATOM 658 C C . MET A 1 90 ? -0.288 5.455 2.489 1.00 96.81 90 MET A C 1
ATOM 660 O O . MET A 1 90 ? -0.946 5.285 3.512 1.00 96.81 90 MET A O 1
ATOM 664 N N . PHE A 1 91 ? 0.091 6.670 2.080 1.00 95.81 91 PHE A N 1
ATOM 665 C CA . PHE A 1 91 ? -0.258 7.882 2.825 1.00 95.81 91 PHE A CA 1
ATOM 666 C C . PHE A 1 91 ? -1.768 8.087 2.908 1.00 95.81 91 PHE A C 1
ATOM 668 O O . PHE A 1 91 ? -2.267 8.445 3.972 1.00 95.81 91 PHE A O 1
ATOM 675 N N . PHE A 1 92 ? -2.494 7.809 1.822 1.00 95.12 92 PHE A N 1
ATOM 676 C CA . PHE A 1 92 ? -3.953 7.831 1.845 1.00 95.12 92 PHE A CA 1
ATOM 677 C C . PHE A 1 92 ? -4.517 6.820 2.856 1.00 95.12 92 PHE A C 1
ATOM 679 O O . PHE A 1 92 ? -5.352 7.173 3.680 1.00 95.12 92 PHE A O 1
ATOM 686 N N . LEU A 1 93 ? -4.032 5.575 2.840 1.00 96.00 93 LEU A N 1
ATOM 687 C CA . LEU A 1 93 ? -4.523 4.529 3.745 1.00 96.00 93 LEU A CA 1
ATOM 688 C C . LEU A 1 93 ? -4.215 4.816 5.215 1.00 96.00 93 LEU A C 1
ATOM 690 O O . LEU A 1 93 ? -5.052 4.546 6.073 1.00 96.00 93 LEU A O 1
ATOM 694 N N . LEU A 1 94 ? -3.031 5.356 5.509 1.00 96.75 94 LEU A N 1
ATOM 695 C CA . LEU A 1 94 ? -2.666 5.776 6.860 1.00 96.75 94 LEU A CA 1
ATOM 696 C C . LEU A 1 94 ? -3.548 6.920 7.344 1.00 96.75 94 LEU A C 1
ATOM 698 O O . LEU A 1 94 ? -3.986 6.882 8.484 1.00 96.75 94 LEU A O 1
ATOM 702 N N . PHE A 1 95 ? -3.849 7.890 6.478 1.00 94.88 95 PHE A N 1
ATOM 703 C CA . PHE A 1 95 ? -4.764 8.975 6.810 1.00 94.88 95 PHE A CA 1
ATOM 704 C C . PHE A 1 95 ? -6.160 8.444 7.170 1.00 94.88 95 PHE A C 1
ATOM 706 O O . PHE A 1 95 ? -6.645 8.714 8.262 1.00 94.88 95 PHE A O 1
ATOM 713 N N . GLU A 1 96 ? -6.764 7.613 6.314 1.00 92.50 96 GLU A N 1
ATOM 714 C CA . GLU A 1 96 ? -8.082 7.012 6.588 1.00 92.50 96 GLU A CA 1
ATOM 715 C C . GLU A 1 96 ? -8.083 6.154 7.863 1.00 92.50 96 GLU A C 1
ATOM 717 O O . GLU A 1 96 ? -9.066 6.110 8.596 1.00 92.50 96 GLU A O 1
ATOM 722 N N . THR A 1 97 ? -6.973 5.467 8.140 1.00 94.31 97 THR A N 1
ATOM 723 C CA . THR A 1 97 ? -6.837 4.612 9.326 1.00 94.31 97 THR A CA 1
ATOM 724 C C . THR A 1 97 ? -6.639 5.430 10.603 1.00 94.31 97 THR A C 1
ATOM 726 O O . THR A 1 97 ? -7.220 5.089 11.630 1.00 94.31 97 THR A O 1
ATOM 729 N N . GLY A 1 98 ? -5.872 6.520 10.551 1.00 93.62 98 GLY A N 1
ATOM 730 C CA . GLY A 1 98 ? -5.625 7.405 11.693 1.00 93.62 98 GLY A CA 1
ATOM 731 C C . GLY A 1 98 ? -6.895 8.080 12.217 1.00 93.62 98 GLY A C 1
ATOM 732 O O . GLY A 1 98 ? -7.018 8.305 13.415 1.00 93.62 98 GLY A O 1
ATOM 733 N N . GLU A 1 99 ? -7.890 8.308 11.354 1.00 92.81 99 GLU A N 1
ATOM 734 C CA . GLU A 1 99 ? -9.214 8.807 11.764 1.00 92.81 99 GLU A CA 1
ATOM 735 C C . GLU A 1 99 ? -10.032 7.773 12.567 1.00 92.81 99 GLU A C 1
ATOM 737 O O . GLU A 1 99 ? -11.001 8.127 13.242 1.00 92.81 99 GLU A O 1
ATOM 742 N N . LEU A 1 100 ? -9.664 6.488 12.495 1.00 93.00 100 LEU A N 1
ATOM 743 C CA . LEU A 1 100 ? -10.354 5.379 13.165 1.00 93.00 100 LEU A CA 1
ATOM 744 C C . LEU A 1 100 ? -9.637 4.911 14.435 1.00 93.00 100 LEU A C 1
ATOM 746 O O . LEU A 1 100 ? -10.283 4.406 15.357 1.00 93.00 100 LEU A O 1
ATOM 750 N N . LEU A 1 101 ? -8.309 5.012 14.460 1.00 95.44 101 LEU A N 1
ATOM 751 C CA . LEU A 1 101 ? -7.481 4.525 15.556 1.00 95.44 101 LEU A CA 1
ATOM 752 C C . LEU A 1 101 ? -7.454 5.503 16.732 1.00 95.44 101 LEU A C 1
ATOM 754 O O . LEU A 1 101 ? -7.579 6.717 16.582 1.00 95.44 101 LEU A O 1
ATOM 758 N N . ASP A 1 102 ? -7.246 4.965 17.935 1.00 95.62 102 ASP A N 1
ATOM 759 C CA . ASP A 1 102 ? -6.854 5.805 19.059 1.00 95.62 102 ASP A CA 1
ATOM 760 C C . ASP A 1 102 ? -5.418 6.340 18.860 1.00 95.62 102 ASP A C 1
ATOM 762 O O . ASP A 1 102 ? -4.625 5.725 18.138 1.00 95.62 102 ASP A O 1
ATOM 766 N N . PRO A 1 103 ? -5.044 7.460 19.508 1.00 95.75 103 PRO A N 1
ATOM 767 C CA . PRO A 1 103 ? -3.748 8.095 19.272 1.00 95.75 103 PRO A CA 1
ATOM 768 C C . PRO A 1 103 ? -2.535 7.192 19.529 1.00 95.75 103 PRO A C 1
ATOM 770 O O . PRO A 1 103 ? -1.514 7.341 18.864 1.00 95.75 103 PRO A O 1
ATOM 773 N N . GLN A 1 104 ? -2.632 6.259 20.483 1.00 96.38 104 GLN A N 1
ATOM 774 C CA . GLN A 1 104 ? -1.532 5.349 20.795 1.00 96.38 104 GLN A CA 1
ATOM 775 C C . GLN A 1 104 ? -1.380 4.298 19.691 1.00 96.38 104 GLN A C 1
ATOM 777 O O . GLN A 1 104 ? -0.264 4.033 19.244 1.00 96.38 104 GLN A O 1
ATOM 782 N N . ALA A 1 105 ? -2.492 3.719 19.231 1.00 95.75 105 ALA A N 1
ATOM 783 C CA . ALA A 1 105 ? -2.491 2.757 18.136 1.00 95.75 105 ALA A CA 1
ATOM 784 C C . ALA A 1 105 ? -2.005 3.381 16.815 1.00 95.75 105 ALA A C 1
ATOM 786 O O . ALA A 1 105 ? -1.230 2.747 16.094 1.00 95.75 105 ALA A O 1
ATOM 787 N N . ASP A 1 106 ? -2.402 4.624 16.523 1.00 96.69 106 ASP A N 1
ATOM 788 C CA . ASP A 1 106 ? -1.931 5.367 15.348 1.00 96.69 106 ASP A CA 1
ATOM 789 C C . ASP A 1 106 ? -0.422 5.665 15.411 1.00 96.69 106 ASP A C 1
ATOM 791 O O . ASP A 1 106 ? 0.313 5.427 14.445 1.00 96.69 106 ASP A O 1
ATOM 795 N N . GLU A 1 107 ? 0.086 6.104 16.569 1.00 96.81 107 GLU A N 1
ATOM 796 C CA . GLU A 1 107 ? 1.521 6.333 16.769 1.00 96.81 107 GLU A CA 1
ATOM 797 C C . GLU A 1 107 ? 2.328 5.035 16.602 1.00 96.81 107 GLU A C 1
ATOM 799 O O . GLU A 1 107 ? 3.357 5.013 15.913 1.00 96.81 107 GLU A O 1
ATOM 804 N N . ASP A 1 108 ? 1.847 3.933 17.181 1.00 97.38 108 ASP A N 1
ATOM 805 C CA . ASP A 1 108 ? 2.496 2.630 17.075 1.00 97.38 108 ASP A CA 1
ATOM 806 C C . ASP A 1 108 ? 2.484 2.082 15.643 1.00 97.38 108 ASP A C 1
ATOM 808 O O . ASP A 1 108 ? 3.490 1.515 15.201 1.00 97.38 108 ASP A O 1
ATOM 812 N N . LEU A 1 109 ? 1.387 2.252 14.897 1.00 97.44 109 LEU A N 1
ATOM 813 C CA . LEU A 1 109 ? 1.321 1.902 13.476 1.00 97.44 109 LEU A CA 1
ATOM 814 C C . LEU A 1 109 ? 2.304 2.753 12.667 1.00 97.44 109 LEU A C 1
ATOM 816 O O . LEU A 1 109 ? 3.136 2.216 11.932 1.00 97.44 109 LEU A O 1
ATOM 820 N N . SER A 1 110 ? 2.269 4.071 12.858 1.00 96.50 110 SER A N 1
ATOM 821 C CA . SER A 1 110 ? 3.159 5.025 12.196 1.00 96.50 110 SER A CA 1
ATOM 822 C C . SER A 1 110 ? 4.636 4.700 12.427 1.00 96.50 110 SER A C 1
ATOM 824 O O . SER A 1 110 ? 5.449 4.793 11.503 1.00 96.50 110 SER A O 1
ATOM 826 N N . ARG A 1 111 ? 5.008 4.287 13.644 1.00 97.62 111 ARG A N 1
ATOM 827 C CA . ARG A 1 111 ? 6.369 3.846 13.970 1.00 97.62 111 ARG A CA 1
ATOM 828 C C . ARG A 1 111 ? 6.763 2.588 13.196 1.00 97.62 111 ARG A C 1
ATOM 830 O O . ARG A 1 111 ? 7.818 2.591 12.564 1.00 97.62 111 ARG A O 1
ATOM 837 N N . ARG A 1 112 ? 5.919 1.549 13.180 1.00 97.56 112 ARG A N 1
ATOM 838 C CA . ARG A 1 112 ? 6.207 0.305 12.439 1.00 97.56 112 ARG A CA 1
ATOM 839 C C . ARG A 1 112 ? 6.316 0.542 10.936 1.00 97.56 112 ARG A C 1
ATOM 841 O O . ARG A 1 112 ? 7.211 -0.005 10.298 1.00 97.56 112 ARG A O 1
ATOM 848 N N . VAL A 1 113 ? 5.468 1.401 10.367 1.00 96.88 113 VAL A N 1
ATOM 849 C CA . VAL A 1 113 ? 5.564 1.765 8.945 1.00 96.88 113 VAL A CA 1
ATOM 850 C C . VAL A 1 113 ? 6.877 2.485 8.634 1.00 96.88 113 VAL A C 1
ATOM 852 O O . VAL A 1 113 ? 7.528 2.147 7.648 1.00 96.88 113 VAL A O 1
ATOM 855 N N . LYS A 1 114 ? 7.320 3.420 9.484 1.00 95.62 114 LYS A N 1
ATOM 856 C CA . LYS A 1 114 ? 8.629 4.083 9.325 1.00 95.62 114 LYS A CA 1
ATOM 857 C C . LYS A 1 114 ? 9.789 3.087 9.388 1.00 95.62 114 LYS A C 1
ATOM 859 O O . LYS A 1 114 ? 10.689 3.155 8.556 1.00 95.62 114 LYS A O 1
ATOM 864 N N . GLU A 1 115 ? 9.756 2.157 10.342 1.00 96.12 115 GLU A N 1
ATOM 865 C CA . GLU A 1 115 ? 10.759 1.089 10.464 1.00 96.12 115 GLU A CA 1
ATOM 866 C C . GLU A 1 115 ? 10.800 0.211 9.201 1.00 96.12 115 GLU A C 1
ATOM 868 O O . GLU A 1 115 ? 11.882 -0.096 8.701 1.00 96.12 115 GLU A O 1
ATOM 873 N N . LEU A 1 116 ? 9.636 -0.139 8.639 1.00 96.06 116 LEU A N 1
ATOM 874 C CA . LEU A 1 116 ? 9.537 -0.897 7.391 1.00 96.06 116 LEU A CA 1
ATOM 875 C C . LEU A 1 116 ? 10.088 -0.112 6.193 1.00 96.06 116 LEU A C 1
ATOM 877 O O . LEU A 1 116 ? 10.897 -0.656 5.444 1.00 96.06 116 LEU A O 1
ATOM 881 N N . LEU A 1 117 ? 9.718 1.160 6.021 1.00 93.69 117 LEU A N 1
ATOM 882 C CA . LEU A 1 117 ? 10.223 2.003 4.925 1.00 93.69 117 LEU A CA 1
ATOM 883 C C . LEU A 1 117 ? 11.749 2.151 4.964 1.00 93.69 117 LEU A C 1
ATOM 885 O O . LEU A 1 117 ? 12.406 2.035 3.927 1.00 93.69 117 LEU A O 1
ATOM 889 N N . ALA A 1 118 ? 12.328 2.295 6.159 1.00 93.25 118 ALA A N 1
ATOM 890 C CA . ALA A 1 118 ? 13.774 2.397 6.339 1.00 93.25 118 ALA A CA 1
ATOM 891 C C . ALA A 1 118 ? 14.540 1.171 5.800 1.00 93.25 118 ALA A C 1
ATOM 893 O O . ALA A 1 118 ? 15.703 1.295 5.413 1.00 93.25 118 ALA A O 1
ATOM 894 N N . THR A 1 119 ? 13.904 -0.006 5.708 1.00 91.00 119 THR A N 1
ATOM 895 C CA . THR A 1 119 ? 14.533 -1.203 5.115 1.00 91.00 119 THR A CA 1
ATOM 896 C C . THR A 1 119 ? 14.792 -1.060 3.612 1.00 91.00 119 THR A C 1
ATOM 898 O O . THR A 1 119 ? 15.751 -1.631 3.094 1.00 91.00 119 THR A O 1
ATOM 901 N N . ILE A 1 120 ? 13.982 -0.265 2.906 1.00 87.19 120 ILE A N 1
ATOM 902 C CA . ILE A 1 120 ? 14.153 0.022 1.477 1.00 87.19 120 ILE A CA 1
ATOM 903 C C . ILE A 1 120 ? 15.215 1.113 1.280 1.00 87.19 120 ILE A C 1
ATOM 905 O O . ILE A 1 120 ? 16.041 1.017 0.370 1.00 87.19 120 ILE A O 1
ATOM 909 N N . GLU A 1 121 ? 15.192 2.144 2.128 1.00 76.12 121 GLU A N 1
ATOM 910 C CA . GLU A 1 121 ? 16.074 3.316 2.040 1.00 76.12 121 GLU A CA 1
ATOM 911 C C . GLU A 1 121 ? 17.516 3.003 2.461 1.00 76.12 121 GLU A C 1
ATOM 913 O O . GLU A 1 121 ? 18.456 3.500 1.847 1.00 76.12 121 GLU A O 1
ATOM 918 N N . GLY A 1 122 ? 17.704 2.131 3.458 1.00 62.41 122 GLY A N 1
ATOM 919 C CA . GLY A 1 122 ? 19.022 1.662 3.901 1.00 62.41 122 GLY A CA 1
ATOM 920 C C . GLY A 1 122 ? 19.670 0.615 2.986 1.00 62.41 122 GLY A C 1
ATOM 921 O O . GLY A 1 122 ? 20.816 0.239 3.213 1.00 62.41 122 GLY A O 1
ATOM 922 N N . SER A 1 123 ? 18.951 0.145 1.961 1.00 54.16 123 SER A N 1
ATOM 923 C CA . SER A 1 123 ? 19.426 -0.829 0.966 1.00 54.16 123 SER A CA 1
ATOM 924 C C . SER A 1 123 ? 19.951 -0.155 -0.318 1.00 54.16 123 SER A C 1
ATOM 926 O O . SER A 1 123 ? 19.899 -0.750 -1.400 1.00 54.16 123 SER A O 1
ATOM 928 N N . ALA A 1 124 ? 20.375 1.111 -0.228 1.00 44.25 124 ALA A N 1
ATOM 929 C CA . ALA A 1 124 ? 20.884 1.930 -1.332 1.00 44.25 124 ALA A CA 1
ATOM 930 C C . ALA A 1 124 ? 22.394 2.186 -1.217 1.00 44.25 124 ALA A C 1
ATOM 932 O O . ALA A 1 124 ? 22.880 2.395 -0.084 1.00 44.25 124 ALA A O 1
#

Secondary structure (DSSP, 8-state):
--HHHHHHHHHHHHHHHHHHHHHTT-HHHHHHHHHHHHHHHHTT-GGGTT----TTS---HHHHHHHHHHT---HHHHHHHHHHHHHHHHHHHHHHHHTTS-HHHHHHHHHHHHHHHHHHHTT-

Foldseek 3Di:
DFLLLLQVLLQVLQLLLLVLVVVVVCNVVLQVVLQVLLVVLCVVQVLSPPWGQDSSRHTDSVSSVVSLVVVVDPGVVSSVSSNVSSVVSSVVSLVVSVVVDDPVSSVVSVVVSVVSVVVVVVVD